Protein AF-A0A7X7VGL2-F1 (afdb_monomer_lite)

pLDDT: mean 91.93, std 7.4, range [61.78, 98.5]

Foldseek 3Di:
DCPDPVNVVVCVVLVDDDDWDWDDDPPDIDTCRVVCVVDVPPPVVVSVVVVVVVVVVVVVD

Sequence (61 aa):
NLEEAVNKPLAEKLGVSGQTLLIVKGDKKINLTNEGFMYAVVKPEKFKEIINEKVDGLMAQ

Structure (mmCIF, N/CA/C/O backbone):
data_AF-A0A7X7VGL2-F1
#
_entry.id   AF-A0A7X7VGL2-F1
#
loop_
_atom_site.group_PDB
_atom_site.id
_atom_site.type_symbol
_atom_site.label_atom_id
_atom_site.label_alt_id
_atom_site.label_comp_id
_atom_site.label_asym_id
_atom_site.label_entity_id
_atom_site.label_seq_id
_atom_site.pdbx_PDB_ins_code
_atom_site.Cartn_x
_atom_site.Cartn_y
_atom_site.Cartn_z
_atom_site.occupancy
_atom_site.B_iso_or_equiv
_atom_site.auth_seq_id
_atom_site.auth_comp_id
_atom_site.auth_asym_id
_atom_site.auth_atom_id
_atom_site.pdbx_PDB_model_num
ATOM 1 N N . ASN A 1 1 ? 9.929 -5.932 -8.103 1.00 61.78 1 ASN A N 1
ATOM 2 C CA . ASN A 1 1 ? 9.145 -4.865 -8.782 1.00 61.78 1 ASN A CA 1
ATOM 3 C C . ASN A 1 1 ? 8.064 -5.457 -9.687 1.00 61.78 1 ASN A C 1
ATOM 5 O O . ASN A 1 1 ? 8.175 -6.615 -10.072 1.00 61.78 1 ASN A O 1
ATOM 9 N N . LEU A 1 2 ? 7.006 -4.691 -10.003 1.00 74.06 2 LEU A N 1
ATOM 10 C CA . LEU A 1 2 ? 5.804 -5.146 -10.745 1.00 74.06 2 LEU A CA 1
ATOM 11 C C . LEU A 1 2 ? 6.086 -5.788 -12.117 1.00 74.06 2 LEU A C 1
ATOM 13 O O . LEU A 1 2 ? 5.298 -6.598 -12.589 1.00 74.06 2 LEU A O 1
ATOM 17 N N . GLU A 1 3 ? 7.209 -5.442 -12.741 1.00 77.25 3 GLU A N 1
ATOM 18 C CA . GLU A 1 3 ? 7.630 -5.937 -14.059 1.00 77.25 3 GLU A CA 1
ATOM 19 C C . GLU A 1 3 ? 8.157 -7.380 -14.031 1.00 77.25 3 GLU A C 1
ATOM 21 O O . GLU A 1 3 ? 8.224 -8.047 -15.067 1.00 77.25 3 GLU A O 1
ATOM 26 N N . GLU A 1 4 ? 8.513 -7.888 -12.849 1.00 85.00 4 GLU A N 1
ATOM 27 C CA . GLU A 1 4 ? 8.974 -9.263 -12.689 1.00 85.00 4 GLU A CA 1
ATOM 28 C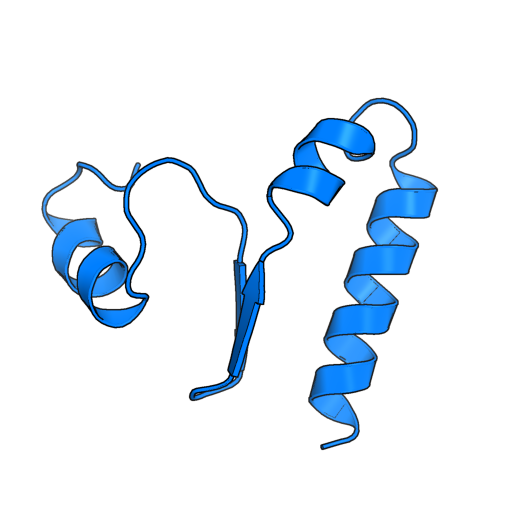 C . GLU A 1 4 ? 7.842 -10.246 -12.998 1.00 85.00 4 GLU A C 1
ATOM 30 O O . GLU A 1 4 ? 6.708 -10.080 -12.547 1.00 85.00 4 GLU A O 1
ATOM 35 N N . ALA A 1 5 ? 8.159 -11.314 -13.736 1.00 84.25 5 ALA A N 1
ATOM 36 C CA . ALA A 1 5 ? 7.172 -12.293 -14.194 1.00 84.25 5 ALA A CA 1
ATOM 37 C C . ALA A 1 5 ? 6.328 -12.883 -13.050 1.00 84.25 5 ALA A C 1
ATOM 39 O O . ALA A 1 5 ? 5.130 -13.091 -13.218 1.00 84.25 5 ALA A O 1
ATOM 40 N N . VAL A 1 6 ? 6.936 -13.080 -11.876 1.00 89.56 6 VAL A N 1
ATOM 41 C CA . VAL A 1 6 ? 6.261 -13.583 -10.667 1.00 89.56 6 VAL A CA 1
ATOM 42 C C . VAL A 1 6 ? 5.193 -12.627 -10.122 1.00 89.56 6 VAL A C 1
ATOM 44 O O . VAL A 1 6 ? 4.254 -13.069 -9.468 1.00 89.56 6 VAL A O 1
ATOM 47 N N . ASN A 1 7 ? 5.297 -11.330 -10.424 1.00 86.38 7 ASN A N 1
ATOM 48 C CA . ASN A 1 7 ? 4.411 -10.287 -9.909 1.00 86.38 7 ASN A CA 1
ATOM 49 C C . ASN A 1 7 ? 3.315 -9.880 -10.907 1.00 86.38 7 ASN A C 1
ATOM 51 O O . ASN A 1 7 ? 2.340 -9.254 -10.493 1.00 86.38 7 ASN A O 1
ATOM 55 N N . LYS A 1 8 ? 3.420 -10.260 -12.191 1.00 87.25 8 LYS A N 1
ATOM 56 C CA . LYS A 1 8 ? 2.411 -9.943 -13.222 1.00 87.25 8 LYS A CA 1
ATOM 57 C C . LYS A 1 8 ? 0.992 -10.412 -12.863 1.00 87.25 8 LYS A C 1
ATOM 59 O O . LYS A 1 8 ? 0.086 -9.585 -12.942 1.00 87.25 8 LYS A O 1
ATOM 64 N N . PRO A 1 9 ? 0.769 -11.651 -12.374 1.00 91.00 9 PRO A N 1
ATOM 65 C CA . PRO A 1 9 ? -0.579 -12.084 -11.996 1.00 91.00 9 PRO A CA 1
ATOM 66 C C . PRO A 1 9 ? -1.166 -11.246 -10.854 1.00 91.00 9 PRO A C 1
ATOM 68 O O . PRO A 1 9 ? -2.364 -10.970 -10.815 1.00 91.00 9 PRO A O 1
ATOM 71 N N . LEU A 1 10 ? -0.317 -10.815 -9.915 1.00 88.62 10 LEU A N 1
ATOM 72 C CA . LEU A 1 10 ? -0.731 -9.948 -8.817 1.00 88.62 10 LEU A CA 1
ATOM 73 C C . LEU A 1 10 ? -1.047 -8.532 -9.318 1.00 88.62 10 LEU A C 1
ATOM 75 O O . LEU A 1 10 ? -2.053 -7.961 -8.901 1.00 88.62 10 LEU A O 1
ATOM 79 N N . ALA A 1 11 ? -0.239 -7.990 -10.232 1.00 87.94 11 ALA A N 1
ATOM 80 C CA . ALA A 1 11 ? -0.476 -6.700 -10.881 1.00 87.94 11 ALA A CA 1
ATOM 81 C C . ALA A 1 11 ? -1.834 -6.666 -11.598 1.00 87.94 11 ALA A C 1
ATOM 83 O O . ALA A 1 11 ? -2.629 -5.749 -11.384 1.00 87.94 11 ALA A O 1
ATOM 84 N N . GLU A 1 12 ? -2.123 -7.705 -12.385 1.00 89.44 12 GLU A N 1
ATOM 85 C CA . GLU A 1 12 ? -3.381 -7.873 -13.118 1.00 89.44 12 GLU A CA 1
ATOM 86 C C . GLU A 1 12 ? -4.570 -8.014 -12.162 1.00 89.44 12 GLU A C 1
ATOM 88 O O . GLU A 1 12 ? -5.551 -7.281 -12.288 1.00 89.44 12 GLU A O 1
ATOM 93 N N . LYS A 1 13 ? -4.461 -8.870 -11.134 1.00 89.38 13 LYS A N 1
ATOM 94 C CA . LYS A 1 13 ? -5.496 -9.025 -10.093 1.00 89.38 13 LYS A CA 1
ATOM 95 C C . LYS A 1 13 ? -5.786 -7.707 -9.366 1.00 89.38 13 LYS A C 1
ATOM 97 O O . LYS A 1 13 ? -6.930 -7.395 -9.011 1.00 89.38 13 LYS A O 1
ATOM 102 N N . LEU A 1 14 ? -4.746 -6.923 -9.100 1.00 90.06 14 LEU A N 1
ATOM 103 C CA . LEU A 1 14 ? -4.883 -5.635 -8.433 1.00 90.06 14 LEU A CA 1
ATOM 104 C C . LEU A 1 14 ? -5.327 -4.521 -9.389 1.00 90.06 14 LEU A C 1
ATOM 106 O O . LEU A 1 14 ? -5.882 -3.536 -8.901 1.00 90.06 14 LEU A O 1
ATOM 110 N N . GLY A 1 15 ? -5.227 -4.718 -10.705 1.00 89.56 15 GLY A N 1
ATOM 111 C CA . GLY A 1 15 ? -5.604 -3.738 -11.722 1.00 89.56 15 GLY A CA 1
ATOM 112 C C . GLY A 1 15 ? -4.661 -2.538 -11.740 1.00 89.56 15 GLY A C 1
ATOM 113 O O . GLY A 1 15 ? -5.113 -1.408 -11.909 1.00 89.56 15 GLY A O 1
ATOM 114 N N . VAL A 1 16 ? -3.371 -2.766 -11.484 1.00 89.19 16 VAL A N 1
ATOM 115 C CA . VAL A 1 16 ? -2.379 -1.695 -11.353 1.00 89.19 16 VAL A CA 1
ATOM 116 C C . VAL A 1 16 ? -1.324 -1.764 -12.439 1.00 89.19 16 VAL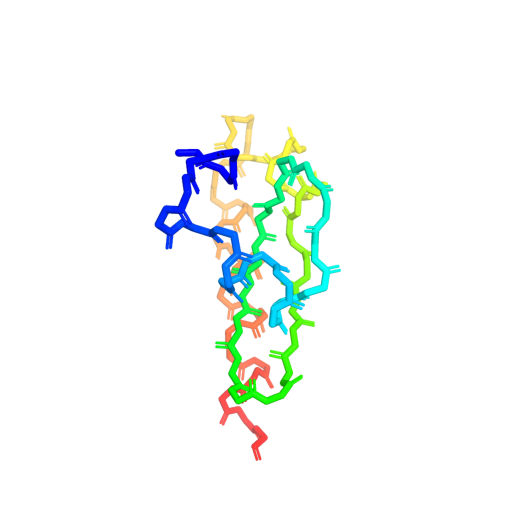 A C 1
ATOM 118 O O . VAL A 1 16 ? -0.792 -2.826 -12.756 1.00 89.19 16 VAL A O 1
ATOM 121 N N . SER A 1 17 ? -0.992 -0.595 -12.973 1.00 82.12 17 SER A N 1
ATOM 122 C CA . SER A 1 17 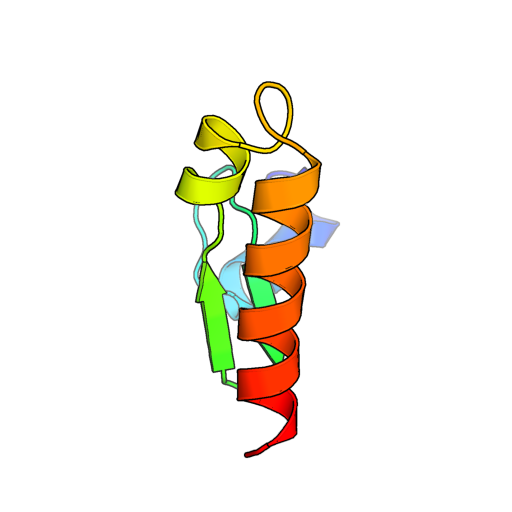? 0.103 -0.390 -13.913 1.00 82.12 17 SER A CA 1
ATOM 123 C C . SER A 1 17 ? 1.091 0.604 -13.309 1.00 82.12 17 SER A C 1
ATOM 125 O O . SER A 1 17 ? 0.701 1.716 -12.955 1.00 82.12 17 SER A O 1
ATOM 127 N N . GLY A 1 18 ? 2.362 0.219 -13.202 1.00 84.31 18 GLY A N 1
ATOM 128 C CA . GLY A 1 18 ? 3.415 1.072 -12.644 1.00 84.31 18 GLY A CA 1
ATOM 129 C C . GLY A 1 18 ? 3.457 1.115 -11.113 1.00 84.31 18 GLY A C 1
ATOM 130 O O . GLY A 1 18 ? 2.711 0.423 -10.424 1.00 84.31 18 GLY A O 1
ATOM 131 N N . GLN A 1 19 ? 4.384 1.908 -10.573 1.00 87.88 19 GLN A N 1
ATOM 132 C CA . GLN A 1 19 ? 4.639 1.970 -9.135 1.00 87.88 19 GLN A CA 1
ATOM 133 C C . GLN A 1 19 ? 3.432 2.539 -8.379 1.00 87.88 19 GLN A C 1
ATOM 135 O O . GLN A 1 19 ? 2.993 3.657 -8.633 1.00 87.88 19 GLN A O 1
ATOM 140 N N . THR A 1 20 ? 2.925 1.768 -7.420 1.00 92.25 20 THR A N 1
ATOM 141 C CA . THR A 1 20 ? 1.751 2.117 -6.619 1.00 92.25 20 THR A CA 1
ATOM 142 C C . THR A 1 20 ? 1.904 1.595 -5.196 1.00 92.25 20 THR A C 1
ATOM 144 O O . THR A 1 20 ? 2.549 0.567 -4.972 1.00 92.25 20 THR A O 1
ATOM 147 N N . LEU A 1 21 ? 1.291 2.286 -4.241 1.00 94.31 21 LEU A N 1
ATOM 148 C CA . LEU A 1 21 ? 1.157 1.841 -2.860 1.00 94.31 21 LEU A CA 1
ATOM 149 C C . LEU A 1 21 ? -0.325 1.613 -2.558 1.00 94.31 21 LEU A C 1
ATOM 151 O O . LEU A 1 21 ? -1.123 2.547 -2.614 1.00 94.31 21 LEU A O 1
ATOM 155 N N . LEU A 1 22 ? -0.693 0.371 -2.239 1.00 94.56 22 LEU A N 1
ATOM 156 C CA . LEU A 1 22 ? -2.076 -0.030 -1.986 1.00 94.56 22 LEU A CA 1
ATOM 157 C C . LEU A 1 22 ? -2.247 -0.684 -0.612 1.00 94.56 22 LEU A C 1
ATOM 159 O O . LEU A 1 22 ? -1.424 -1.501 -0.207 1.00 94.56 22 LEU A O 1
ATOM 163 N N . ILE A 1 23 ? -3.382 -0.410 0.035 1.00 95.12 23 ILE A N 1
ATOM 164 C CA . ILE A 1 23 ? -3.957 -1.246 1.097 1.00 95.12 23 ILE A CA 1
ATOM 165 C C . ILE A 1 23 ? -5.087 -2.075 0.480 1.00 95.12 23 ILE A C 1
ATOM 167 O O . ILE A 1 23 ? -5.945 -1.528 -0.216 1.00 95.12 23 ILE A O 1
ATOM 171 N N . VAL A 1 24 ? -5.104 -3.386 0.736 1.00 93.75 24 VAL A N 1
ATOM 172 C CA . VAL A 1 24 ? -6.086 -4.320 0.162 1.00 93.75 24 VAL A CA 1
ATOM 173 C C . VAL A 1 24 ? -6.758 -5.141 1.271 1.00 93.75 24 VAL A C 1
ATOM 175 O O . VAL A 1 24 ? -6.065 -5.777 2.061 1.00 93.75 24 VAL A O 1
ATOM 178 N N . LYS A 1 25 ? -8.101 -5.160 1.312 1.00 93.50 25 LYS A N 1
ATOM 179 C CA . LYS A 1 25 ? -8.928 -6.037 2.177 1.00 93.50 25 LYS A CA 1
ATOM 180 C C . LYS A 1 25 ? -10.008 -6.699 1.316 1.00 93.50 25 LYS A C 1
ATOM 182 O O . LYS A 1 25 ? -11.018 -6.071 1.000 1.00 93.50 25 LYS A O 1
ATOM 187 N N . GLY A 1 26 ? -9.797 -7.960 0.935 1.00 90.00 26 GLY A N 1
ATOM 188 C CA . GLY A 1 26 ? -10.669 -8.650 -0.024 1.00 90.00 26 GLY A CA 1
ATOM 189 C C . GLY A 1 26 ? -10.713 -7.892 -1.352 1.00 90.00 26 GLY A C 1
ATOM 190 O O . GLY A 1 26 ? -9.668 -7.648 -1.954 1.00 90.00 26 GLY A O 1
ATOM 191 N N . ASP A 1 27 ? -11.907 -7.463 -1.758 1.00 89.56 27 ASP A N 1
ATOM 192 C CA . ASP A 1 27 ? -12.114 -6.690 -2.990 1.00 89.56 27 ASP A CA 1
ATOM 193 C C . ASP A 1 27 ? -11.897 -5.178 -2.812 1.00 89.56 27 ASP A C 1
ATOM 195 O O . ASP A 1 27 ? -11.849 -4.431 -3.792 1.00 89.56 27 ASP A O 1
ATOM 199 N N . LYS A 1 28 ? -11.739 -4.702 -1.569 1.00 92.25 28 LYS A N 1
ATOM 200 C CA . LYS A 1 28 ? -11.497 -3.283 -1.280 1.00 92.25 28 LYS A CA 1
ATOM 201 C C . LYS A 1 28 ? -10.031 -2.944 -1.499 1.00 92.25 28 LYS A C 1
ATOM 203 O O . LYS A 1 28 ? -9.143 -3.650 -1.022 1.00 92.25 28 LYS A O 1
ATOM 208 N N . LYS A 1 29 ? -9.793 -1.823 -2.176 1.00 93.38 29 LYS A N 1
ATOM 209 C CA . LYS A 1 29 ? -8.463 -1.300 -2.501 1.00 93.38 29 LYS A CA 1
ATOM 210 C C . LYS A 1 29 ? -8.421 0.187 -2.154 1.00 93.38 29 LYS A C 1
ATOM 212 O O . LYS A 1 29 ? -9.299 0.935 -2.578 1.00 93.38 29 LYS A O 1
ATOM 217 N N . ILE A 1 30 ? -7.410 0.611 -1.403 1.00 95.81 30 ILE A N 1
ATOM 218 C CA . ILE A 1 30 ? -7.141 2.020 -1.088 1.00 95.81 30 ILE A CA 1
ATOM 219 C C . ILE A 1 30 ? -5.762 2.362 -1.637 1.00 95.81 30 ILE A C 1
ATOM 221 O O . ILE A 1 30 ? -4.784 1.708 -1.287 1.00 95.81 30 ILE A O 1
ATOM 225 N N . ASN A 1 31 ? -5.689 3.378 -2.493 1.00 95.88 31 ASN A N 1
ATOM 226 C CA . ASN A 1 31 ? -4.442 3.871 -3.069 1.00 95.88 31 ASN A CA 1
ATOM 227 C C . ASN A 1 31 ? -3.856 4.982 -2.198 1.00 95.88 31 ASN A C 1
ATOM 229 O O . ASN A 1 31 ? -4.531 5.976 -1.960 1.00 95.88 31 ASN A O 1
ATOM 233 N N . LEU A 1 32 ? -2.621 4.781 -1.734 1.00 97.31 32 LEU A N 1
ATOM 234 C CA . LEU A 1 32 ? -1.852 5.710 -0.900 1.00 97.31 32 LEU A CA 1
ATOM 235 C C . LEU A 1 32 ? -0.625 6.274 -1.620 1.00 97.31 32 LEU A C 1
ATOM 237 O O . LEU A 1 32 ? 0.287 6.796 -0.982 1.00 97.31 32 LEU A O 1
ATOM 241 N N . THR A 1 33 ? -0.541 6.123 -2.941 1.00 96.06 33 THR A N 1
ATOM 242 C CA . THR A 1 33 ? 0.644 6.525 -3.710 1.00 96.06 33 THR A CA 1
ATOM 243 C C . THR A 1 33 ? 0.938 8.014 -3.538 1.00 96.06 33 THR A C 1
ATOM 245 O O . THR A 1 33 ? 2.073 8.389 -3.248 1.00 96.06 33 THR A O 1
ATOM 248 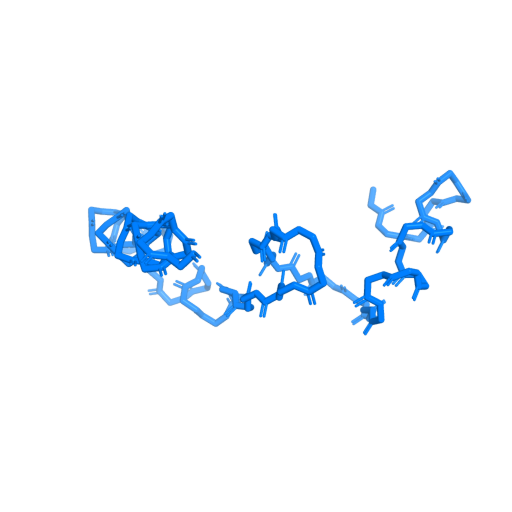N N . ASN A 1 34 ? -0.088 8.860 -3.647 1.00 96.44 34 ASN A N 1
ATOM 249 C CA . ASN A 1 34 ? 0.071 10.308 -3.529 1.00 96.44 34 ASN A CA 1
ATOM 250 C C . ASN A 1 34 ? 0.450 10.709 -2.101 1.00 96.44 34 ASN A C 1
ATOM 252 O O . ASN A 1 34 ? 1.391 11.472 -1.907 1.00 96.44 34 ASN A O 1
ATOM 256 N N . GLU A 1 35 ? -0.230 10.161 -1.097 1.00 97.81 35 GLU A N 1
ATOM 257 C CA . GLU A 1 35 ? 0.053 10.411 0.316 1.00 97.81 35 GLU A CA 1
ATOM 258 C C . GLU A 1 35 ? 1.457 9.937 0.698 1.00 97.81 35 GLU A C 1
ATOM 260 O O . GLU A 1 35 ? 2.158 10.632 1.434 1.00 97.81 35 GLU A O 1
ATOM 265 N N . GLY A 1 36 ? 1.898 8.805 0.146 1.00 97.00 36 GLY A N 1
ATOM 266 C CA . GLY A 1 36 ? 3.254 8.296 0.306 1.00 97.00 36 GLY A CA 1
ATOM 267 C C . GLY A 1 36 ? 4.287 9.274 -0.241 1.00 97.00 36 GLY A C 1
ATOM 268 O O . GLY A 1 36 ? 5.193 9.672 0.491 1.00 97.00 36 GLY A O 1
ATOM 269 N N . PHE A 1 37 ? 4.120 9.741 -1.481 1.00 96.44 37 PHE A N 1
ATOM 270 C CA . PHE A 1 37 ? 5.009 10.762 -2.045 1.00 96.44 37 PHE A CA 1
ATOM 271 C C . PHE A 1 37 ? 4.985 12.070 -1.248 1.00 96.44 37 PHE A C 1
ATOM 273 O O . PHE A 1 37 ? 6.027 12.692 -1.047 1.00 96.44 37 PHE A O 1
ATOM 280 N N . MET A 1 38 ? 3.811 12.483 -0.772 1.00 97.56 38 MET A N 1
ATOM 281 C CA . MET A 1 38 ? 3.646 13.749 -0.066 1.00 97.56 38 MET A CA 1
ATOM 282 C C . MET A 1 38 ? 4.165 13.732 1.367 1.00 97.56 38 MET A C 1
ATOM 284 O O . MET A 1 38 ? 4.571 14.786 1.849 1.00 97.56 38 MET A O 1
ATOM 288 N N . TYR A 1 39 ? 4.097 12.602 2.075 1.00 98.38 39 TYR A N 1
ATOM 289 C CA . TYR A 1 39 ? 4.268 12.588 3.529 1.00 98.38 39 TYR A CA 1
ATOM 290 C C . TYR A 1 39 ? 5.284 11.574 4.049 1.00 98.38 39 TYR A C 1
ATOM 292 O O . TYR A 1 39 ? 5.817 11.815 5.130 1.00 98.38 39 TYR A O 1
ATOM 300 N N . ALA A 1 40 ? 5.623 10.508 3.314 1.00 97.19 40 ALA A N 1
ATOM 301 C CA . ALA A 1 40 ? 6.449 9.425 3.862 1.00 97.19 40 ALA A CA 1
ATOM 302 C C . ALA A 1 40 ? 7.821 9.893 4.380 1.00 97.19 40 ALA A C 1
ATOM 304 O O . ALA A 1 40 ? 8.288 9.392 5.397 1.00 97.19 40 ALA A O 1
ATOM 305 N N . VAL A 1 41 ? 8.447 10.870 3.712 1.00 97.06 41 VAL A N 1
ATOM 306 C CA . VAL A 1 41 ? 9.757 11.415 4.119 1.00 97.06 41 VAL A CA 1
ATOM 307 C C . VAL A 1 41 ? 9.611 12.702 4.928 1.00 97.06 41 VAL A C 1
ATOM 309 O O . VAL A 1 41 ? 10.246 12.867 5.963 1.00 97.06 41 VAL A O 1
ATOM 312 N N . VAL A 1 42 ? 8.776 13.632 4.460 1.00 97.62 42 VAL A N 1
ATOM 313 C CA . VAL A 1 42 ? 8.710 14.989 5.028 1.00 97.62 42 VAL A CA 1
ATOM 314 C C . VAL A 1 42 ? 7.865 15.080 6.299 1.00 97.62 42 VAL A C 1
ATOM 316 O O . VAL A 1 42 ? 8.092 15.975 7.110 1.00 97.62 42 VAL A O 1
ATOM 319 N N . LYS A 1 43 ? 6.866 14.202 6.469 1.00 98.06 43 LYS A N 1
ATOM 320 C CA . LYS A 1 43 ? 5.926 14.191 7.606 1.00 98.06 43 LYS A CA 1
ATOM 321 C C . LYS A 1 43 ? 5.501 12.748 7.943 1.00 98.06 43 LYS A C 1
ATOM 323 O O . LYS A 1 43 ? 4.318 12.424 7.810 1.00 98.06 43 LYS A O 1
ATOM 328 N N . PRO A 1 44 ? 6.437 11.882 8.371 1.00 97.81 44 PRO A N 1
ATOM 329 C CA . PRO A 1 44 ? 6.177 10.453 8.551 1.00 97.81 44 PRO A CA 1
ATOM 330 C C . PRO A 1 44 ? 5.072 10.161 9.575 1.00 97.81 44 PRO A C 1
ATOM 332 O O . PRO A 1 44 ? 4.253 9.280 9.334 1.00 97.81 44 PRO A O 1
ATOM 335 N N . GLU A 1 45 ? 4.972 10.942 10.656 1.00 98.38 45 GLU A N 1
ATOM 336 C CA . GLU A 1 45 ? 3.897 10.773 11.648 1.00 98.38 45 GLU A CA 1
ATOM 337 C C . GLU A 1 45 ? 2.512 11.035 11.046 1.00 98.38 45 GLU A C 1
ATOM 339 O O . GLU A 1 45 ? 1.602 10.231 11.218 1.00 98.38 45 GLU A O 1
ATOM 344 N N . LYS A 1 46 ? 2.372 12.082 10.219 1.00 97.94 46 LYS A N 1
ATOM 345 C CA . LYS A 1 46 ? 1.127 12.333 9.478 1.00 97.94 46 LYS A CA 1
ATOM 346 C C . LYS A 1 46 ? 0.809 11.181 8.525 1.00 97.94 46 LYS A C 1
ATOM 348 O O . LYS A 1 46 ? -0.346 10.799 8.369 1.00 97.94 46 LYS A O 1
ATOM 353 N N . PHE A 1 47 ? 1.821 10.635 7.850 1.00 98.50 47 PHE A N 1
ATOM 354 C CA . PHE A 1 47 ? 1.593 9.505 6.953 1.00 98.50 47 PHE A CA 1
ATOM 355 C C . PHE A 1 47 ? 1.132 8.259 7.717 1.00 98.50 47 PHE A C 1
ATOM 357 O O . PHE A 1 47 ? 0.231 7.558 7.262 1.00 98.50 47 PHE A O 1
ATOM 364 N N . LYS A 1 48 ? 1.694 8.023 8.906 1.00 98.38 48 LYS A N 1
ATOM 365 C CA . LYS A 1 48 ? 1.281 6.951 9.813 1.00 98.38 48 LYS A CA 1
ATOM 366 C C . LYS A 1 48 ? -0.164 7.121 10.285 1.00 98.38 48 LYS A C 1
ATOM 368 O O . LYS A 1 48 ? -0.908 6.146 10.263 1.00 98.38 48 LYS A O 1
ATOM 373 N N . GLU A 1 49 ? -0.574 8.335 10.652 1.00 98.44 49 GLU A N 1
ATOM 374 C CA . GLU A 1 49 ? -1.972 8.649 10.986 1.00 98.44 49 GLU A CA 1
ATOM 375 C C . GLU A 1 49 ? -2.908 8.311 9.821 1.00 98.44 49 GLU A C 1
ATOM 377 O O . GLU A 1 49 ? -3.864 7.563 10.006 1.00 98.44 49 GLU A O 1
ATOM 382 N N . ILE A 1 50 ? -2.573 8.754 8.602 1.00 98.06 50 ILE A N 1
ATOM 383 C CA . ILE A 1 50 ? -3.353 8.442 7.395 1.00 98.06 50 ILE A CA 1
ATOM 384 C C . ILE A 1 50 ? -3.461 6.927 7.187 1.00 98.06 50 ILE A C 1
ATOM 386 O O . ILE A 1 50 ? -4.547 6.426 6.908 1.00 98.06 50 ILE A O 1
ATOM 390 N N . ILE A 1 51 ? -2.359 6.179 7.312 1.00 98.06 51 ILE A N 1
ATOM 391 C CA . ILE A 1 51 ? -2.389 4.716 7.165 1.00 98.06 51 ILE A CA 1
ATOM 392 C C . ILE A 1 51 ? -3.339 4.100 8.198 1.00 98.06 51 ILE A C 1
ATOM 394 O O . ILE A 1 51 ? -4.193 3.299 7.815 1.00 98.06 51 ILE A O 1
ATOM 398 N N . ASN A 1 52 ? -3.229 4.493 9.469 1.00 97.88 52 ASN A N 1
ATOM 399 C CA . ASN A 1 52 ? -4.077 3.971 10.541 1.00 97.88 52 ASN A CA 1
ATOM 400 C C . ASN A 1 52 ? -5.557 4.275 10.287 1.00 97.88 52 ASN A C 1
ATOM 402 O O . ASN A 1 52 ? -6.360 3.352 10.291 1.00 97.88 52 ASN A O 1
ATOM 406 N N . GLU A 1 53 ? -5.914 5.517 9.949 1.00 97.56 53 GLU A N 1
ATOM 407 C CA . GLU A 1 53 ? -7.300 5.892 9.635 1.00 97.56 53 GLU A CA 1
ATOM 408 C C . GLU A 1 53 ? -7.897 5.035 8.508 1.00 97.56 53 GLU A C 1
ATOM 410 O O . GLU A 1 53 ? -9.050 4.600 8.575 1.00 97.56 53 GLU A O 1
ATOM 415 N N . LYS A 1 54 ? -7.116 4.771 7.452 1.00 97.12 54 LYS A N 1
ATOM 416 C CA . LYS A 1 54 ? -7.568 3.953 6.316 1.00 97.12 54 LYS A CA 1
ATOM 417 C C . LYS A 1 54 ? -7.699 2.481 6.696 1.00 97.12 54 LYS A C 1
ATOM 419 O O . LYS A 1 54 ? -8.650 1.837 6.253 1.00 97.12 54 LYS A O 1
ATOM 424 N N . VAL A 1 55 ? -6.774 1.949 7.496 1.00 96.56 55 VAL A N 1
ATOM 425 C CA . VAL A 1 55 ? -6.841 0.571 8.002 1.00 96.56 55 VAL A CA 1
ATOM 426 C C . VAL A 1 55 ? -8.030 0.408 8.945 1.00 96.56 55 VAL A C 1
ATOM 428 O O . VAL A 1 55 ? -8.851 -0.477 8.721 1.00 96.56 55 VAL A O 1
ATOM 431 N N . ASP A 1 56 ? -8.193 1.288 9.928 1.00 96.56 56 ASP A N 1
ATOM 432 C CA . ASP A 1 56 ? -9.295 1.247 10.891 1.00 9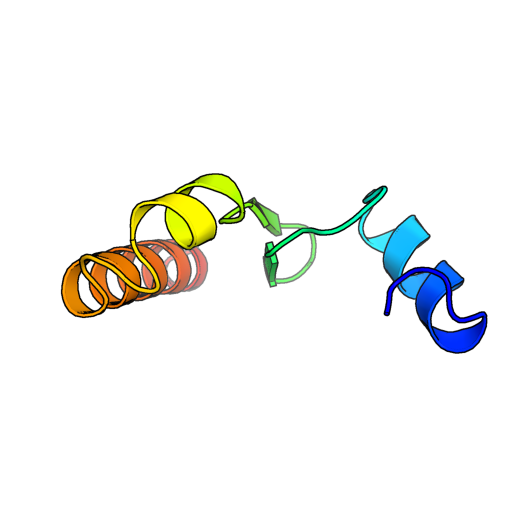6.56 56 ASP A CA 1
ATOM 433 C C . ASP A 1 56 ? -10.648 1.374 10.187 1.00 96.56 56 ASP A C 1
ATOM 435 O O . ASP A 1 56 ? -11.565 0.585 10.433 1.00 96.56 56 ASP A O 1
ATOM 439 N N . GLY A 1 57 ? -10.748 2.285 9.214 1.00 95.12 57 GLY A N 1
ATOM 440 C CA . GLY A 1 57 ? -11.930 2.419 8.368 1.00 95.12 57 GLY A CA 1
ATOM 441 C C . GLY A 1 57 ? -12.253 1.146 7.584 1.00 95.12 57 GLY A C 1
ATOM 442 O O . GLY A 1 57 ? -13.426 0.844 7.365 1.00 95.12 57 GLY A O 1
ATOM 443 N N . LEU A 1 58 ? -11.250 0.360 7.180 1.00 93.38 58 LEU A N 1
ATOM 444 C CA . LEU A 1 58 ? -11.474 -0.952 6.571 1.00 93.38 58 LEU A CA 1
ATOM 445 C C . LEU A 1 58 ? -11.905 -2.001 7.595 1.00 93.38 58 LEU A C 1
ATOM 447 O O . LEU A 1 58 ? -12.688 -2.874 7.228 1.00 93.38 58 LEU A O 1
ATOM 451 N N . MET A 1 59 ? -11.408 -1.953 8.832 1.00 90.44 59 MET A N 1
ATOM 452 C CA . MET A 1 59 ? -11.712 -2.925 9.893 1.00 90.44 59 MET A CA 1
ATOM 453 C C . MET A 1 59 ? -13.110 -2.747 10.492 1.00 90.44 59 MET A C 1
ATOM 455 O O . MET A 1 59 ? -13.717 -3.739 10.882 1.00 90.44 59 MET A O 1
ATOM 459 N N . ALA A 1 60 ? -13.641 -1.523 10.500 1.00 87.69 60 ALA A N 1
ATOM 460 C CA . ALA A 1 60 ? -14.994 -1.214 10.969 1.00 87.69 60 ALA A CA 1
ATOM 461 C C . ALA A 1 60 ? -16.124 -1.655 10.008 1.00 87.69 60 ALA A C 1
ATOM 463 O O . ALA A 1 60 ? -17.298 -1.465 10.319 1.00 87.69 60 ALA A O 1
ATOM 464 N N . GLN A 1 61 ? -15.777 -2.215 8.842 1.00 67.38 61 GLN A N 1
ATOM 465 C CA . GLN A 1 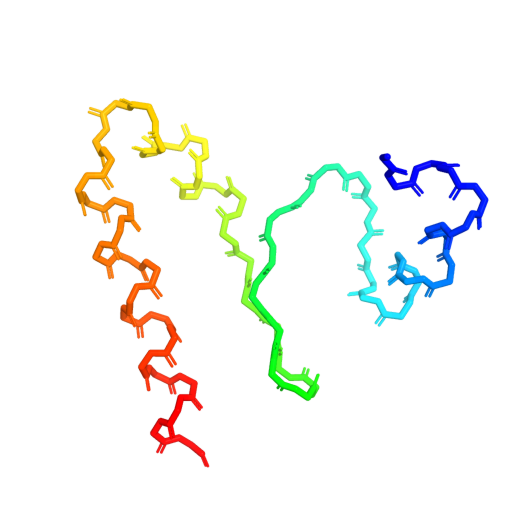61 ? -16.694 -2.743 7.822 1.00 67.38 61 GLN A CA 1
ATOM 466 C C . GLN A 1 61 ? -16.663 -4.269 7.776 1.00 67.38 61 GLN A C 1
ATOM 468 O O . GLN A 1 61 ? -17.743 -4.846 7.547 1.00 67.38 61 GLN A O 1
#

Secondary structure (DSSP, 8-state):
-TTSTTTHHHHHHHT--SS--EEEETTEEEE-HHHHHHHTTT-HHHHHHHHHHHHHHHHT-

Radius of gyration: 13.08 Å; chains: 1; bounding box: 26×29×26 Å